Protein AF-A0A0F5LJY2-F1 (afdb_monomer_lite)

pLDDT: mean 82.28, std 15.94, range [37.91, 94.94]

Structure (mmCIF, N/CA/C/O backbone):
data_AF-A0A0F5LJY2-F1
#
_entry.id   AF-A0A0F5LJY2-F1
#
loop_
_atom_site.group_PDB
_atom_site.id
_atom_site.type_symbol
_atom_site.label_atom_id
_atom_site.label_alt_id
_atom_site.label_comp_id
_atom_site.label_asym_id
_atom_site.label_entity_id
_atom_site.label_seq_id
_atom_site.pdbx_PDB_ins_code
_atom_site.Cartn_x
_atom_site.Cartn_y
_atom_site.Cartn_z
_atom_site.occupancy
_atom_site.B_iso_or_equiv
_atom_site.auth_seq_id
_atom_site.auth_comp_id
_atom_site.auth_asym_id
_atom_site.auth_atom_id
_atom_site.pdbx_PDB_model_num
ATOM 1 N N . MET A 1 1 ? -12.511 -3.286 29.442 1.00 54.97 1 MET A N 1
ATOM 2 C CA . MET A 1 1 ? -12.643 -1.999 28.728 1.00 54.97 1 MET A CA 1
ATOM 3 C C . MET A 1 1 ? -12.554 -2.304 27.243 1.00 54.97 1 MET A C 1
ATOM 5 O O . MET A 1 1 ? -11.662 -3.054 26.875 1.00 54.97 1 MET A O 1
ATOM 9 N N . VAL A 1 2 ? -13.510 -1.850 26.431 1.00 66.38 2 VAL A N 1
ATOM 10 C CA . VAL A 1 2 ? -13.471 -2.054 24.972 1.00 66.38 2 VAL A CA 1
ATOM 11 C C . VAL A 1 2 ? -12.500 -1.034 24.381 1.00 66.38 2 VAL A C 1
ATOM 13 O O . VAL A 1 2 ? -12.583 0.144 24.724 1.00 66.38 2 VAL A O 1
ATOM 16 N N . ASP A 1 3 ? -11.568 -1.502 23.556 1.00 72.75 3 ASP A N 1
ATOM 17 C CA . ASP A 1 3 ? -10.610 -0.664 22.840 1.00 72.75 3 ASP A CA 1
ATOM 18 C C . ASP A 1 3 ? -11.244 -0.171 21.528 1.00 72.75 3 ASP A C 1
ATOM 20 O O . ASP A 1 3 ? -11.669 -0.975 20.697 1.00 72.75 3 ASP A O 1
ATOM 24 N N . TYR A 1 4 ? -11.341 1.152 21.376 1.00 80.88 4 TYR A N 1
ATOM 25 C CA . TYR A 1 4 ? -11.907 1.822 20.200 1.00 80.88 4 TYR A CA 1
ATOM 26 C C . TYR A 1 4 ? -10.837 2.570 19.386 1.00 80.88 4 TYR A C 1
ATOM 28 O O . TYR A 1 4 ? -11.184 3.338 18.488 1.00 80.88 4 TYR A O 1
ATOM 36 N N . GLU A 1 5 ? -9.545 2.391 19.683 1.00 85.81 5 GLU A N 1
ATOM 37 C CA . GLU A 1 5 ? -8.454 3.128 19.029 1.00 85.81 5 GLU A CA 1
ATOM 38 C C . GLU A 1 5 ? -8.447 2.903 17.511 1.00 85.81 5 GLU A C 1
ATOM 40 O O . GLU A 1 5 ? -8.328 3.850 16.729 1.00 85.81 5 GLU A O 1
ATOM 45 N N . PHE A 1 6 ? -8.701 1.669 17.065 1.00 88.50 6 PHE A N 1
ATOM 46 C CA . PHE A 1 6 ? -8.819 1.361 15.639 1.00 88.50 6 PHE A CA 1
ATOM 47 C C . PHE A 1 6 ? -9.966 2.133 14.963 1.00 88.50 6 PHE A C 1
ATOM 49 O O . PHE A 1 6 ? -9.799 2.692 13.876 1.00 88.50 6 PHE A O 1
ATOM 56 N N . GLU A 1 7 ? -11.137 2.199 15.601 1.00 85.62 7 GLU A N 1
ATOM 57 C CA . GLU A 1 7 ? -12.315 2.888 15.061 1.00 85.62 7 GLU A CA 1
ATOM 58 C C . GLU A 1 7 ? -12.076 4.399 14.964 1.00 85.62 7 GLU A C 1
ATOM 60 O O . GLU A 1 7 ? -12.362 5.003 13.928 1.00 85.62 7 GLU A O 1
ATOM 65 N N . LYS A 1 8 ? -11.436 4.977 15.984 1.00 89.31 8 LYS A N 1
ATOM 66 C CA . LYS A 1 8 ? -11.088 6.403 16.061 1.00 89.31 8 LYS A CA 1
ATOM 67 C C . LYS A 1 8 ? -9.920 6.816 15.167 1.00 89.31 8 LYS A C 1
ATOM 69 O O . LYS A 1 8 ? -9.763 8.004 14.904 1.00 89.31 8 LYS A O 1
ATOM 74 N N . THR A 1 9 ? -9.104 5.869 14.702 1.00 90.75 9 THR A N 1
ATOM 75 C CA . THR A 1 9 ? -7.950 6.173 13.844 1.00 90.75 9 THR A CA 1
ATOM 76 C C . THR A 1 9 ? -8.406 6.870 12.560 1.00 90.75 9 THR A C 1
ATOM 78 O O . THR A 1 9 ? -9.172 6.302 11.782 1.00 90.75 9 THR A O 1
ATOM 81 N N . ASP A 1 10 ? -7.919 8.084 12.311 1.00 90.19 10 ASP A N 1
ATOM 82 C CA . ASP A 1 10 ? -8.230 8.852 11.103 1.00 90.19 10 ASP A CA 1
ATOM 83 C C . ASP A 1 10 ? -7.706 8.129 9.840 1.00 90.19 10 ASP A C 1
ATOM 85 O O . ASP A 1 10 ? -6.489 7.959 9.699 1.00 90.19 10 ASP A O 1
ATOM 89 N N . PRO A 1 11 ? -8.574 7.723 8.890 1.00 89.94 11 PRO A N 1
ATOM 90 C CA . PRO A 1 11 ? -8.137 7.118 7.632 1.00 89.94 11 PRO A CA 1
ATOM 91 C C . PRO A 1 11 ? -7.161 8.002 6.844 1.00 89.94 11 PRO A C 1
ATOM 93 O O . PRO A 1 11 ? -6.254 7.488 6.189 1.00 89.94 11 PRO A O 1
ATOM 96 N N . ALA A 1 12 ? -7.285 9.332 6.941 1.00 91.31 12 ALA A N 1
ATOM 97 C CA . ALA A 1 12 ? -6.364 10.250 6.281 1.00 91.31 12 ALA A CA 1
ATOM 98 C C . ALA A 1 12 ? -4.960 10.201 6.900 1.00 91.31 12 ALA A C 1
ATOM 100 O O . ALA A 1 12 ? -3.972 10.373 6.187 1.00 91.31 12 ALA A O 1
ATOM 101 N N . ALA A 1 13 ? -4.833 9.919 8.200 1.00 92.06 13 ALA A N 1
ATOM 102 C CA . ALA A 1 13 ? -3.535 9.693 8.829 1.00 92.06 13 ALA A CA 1
ATOM 103 C C . ALA A 1 13 ? -2.850 8.434 8.277 1.00 92.06 13 ALA A C 1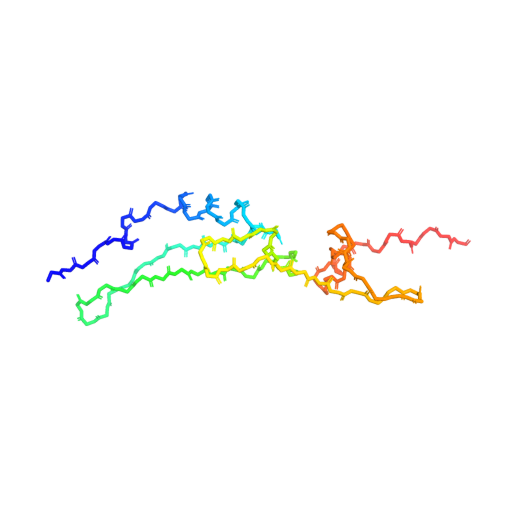
ATOM 105 O O . ALA A 1 13 ? -1.661 8.488 7.962 1.00 92.06 13 ALA A O 1
ATOM 106 N N . ILE A 1 14 ? -3.604 7.348 8.075 1.00 92.50 14 ILE A N 1
ATOM 107 C CA . ILE A 1 14 ? -3.076 6.115 7.474 1.00 92.50 14 ILE A CA 1
ATOM 108 C C . ILE A 1 14 ? -2.641 6.378 6.026 1.00 92.50 14 ILE A C 1
ATOM 110 O O . ILE A 1 14 ? -1.507 6.076 5.660 1.00 92.50 14 ILE A O 1
ATOM 114 N N . ASN A 1 15 ? -3.491 7.027 5.225 1.00 93.19 15 ASN A N 1
ATOM 115 C CA . ASN A 1 15 ? -3.163 7.365 3.838 1.00 93.19 15 ASN A CA 1
ATOM 116 C C . ASN A 1 15 ? -1.932 8.269 3.730 1.00 93.19 15 ASN A C 1
ATOM 118 O O . ASN A 1 15 ? -1.085 8.036 2.874 1.00 93.19 15 ASN A O 1
ATOM 122 N N . ARG A 1 16 ? -1.778 9.260 4.619 1.00 93.69 16 ARG A N 1
ATOM 123 C CA . ARG A 1 16 ? -0.565 10.093 4.672 1.00 93.69 16 ARG A CA 1
ATOM 124 C C . ARG A 1 16 ? 0.679 9.268 4.987 1.00 93.69 16 ARG A C 1
ATOM 126 O O . ARG A 1 16 ? 1.706 9.477 4.348 1.00 93.69 16 ARG A O 1
ATOM 133 N N . ALA A 1 17 ? 0.597 8.337 5.937 1.00 92.19 17 ALA A N 1
ATOM 134 C CA . ALA A 1 17 ? 1.720 7.468 6.276 1.00 92.19 17 ALA A CA 1
ATOM 135 C C . ALA A 1 17 ? 2.141 6.612 5.069 1.00 92.19 17 ALA A C 1
ATOM 137 O O . ALA A 1 17 ? 3.314 6.621 4.693 1.00 92.19 17 ALA A O 1
ATOM 138 N N . LEU A 1 18 ? 1.182 5.964 4.401 1.00 94.19 18 LEU A N 1
ATOM 139 C CA . LEU A 1 18 ? 1.425 5.149 3.206 1.00 94.19 18 LEU A CA 1
ATOM 140 C C . LEU A 1 18 ? 1.985 5.985 2.049 1.00 94.19 18 LEU A C 1
ATOM 142 O O . LEU A 1 18 ? 3.033 5.647 1.504 1.00 94.19 18 LEU A O 1
ATOM 146 N N . ALA A 1 19 ? 1.345 7.113 1.728 1.00 94.19 19 ALA A N 1
ATOM 147 C CA . ALA A 1 19 ? 1.760 8.001 0.643 1.00 94.19 19 ALA A CA 1
ATOM 148 C C . ALA A 1 19 ? 3.142 8.622 0.866 1.00 94.19 19 ALA A C 1
ATOM 150 O O . ALA A 1 19 ? 3.809 9.021 -0.084 1.00 94.19 19 ALA A O 1
ATOM 151 N N . SER A 1 20 ? 3.585 8.712 2.121 1.00 93.19 20 SER A N 1
ATOM 152 C CA . SER A 1 20 ? 4.900 9.259 2.421 1.00 93.19 20 SER A CA 1
ATOM 153 C C . SER A 1 20 ? 6.035 8.324 2.001 1.00 93.19 20 SER A C 1
ATOM 155 O O . SER A 1 20 ? 7.109 8.830 1.672 1.00 93.19 20 SER A O 1
ATOM 157 N N . SER A 1 21 ? 5.823 7.004 2.004 1.00 92.94 21 SER A N 1
ATOM 158 C CA . SER A 1 21 ? 6.912 6.025 1.890 1.00 92.94 21 SER A CA 1
ATOM 159 C C . SER A 1 21 ? 6.721 4.957 0.823 1.00 92.94 21 SER A C 1
ATOM 161 O O . SER A 1 21 ? 7.699 4.295 0.496 1.00 92.94 21 SER A O 1
ATOM 163 N 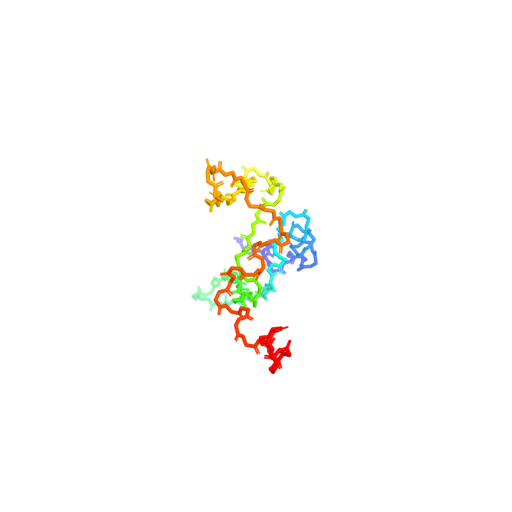N . LEU A 1 22 ? 5.515 4.760 0.292 1.00 93.00 22 LEU A N 1
ATOM 164 C CA . LEU A 1 22 ? 5.222 3.700 -0.670 1.00 93.00 22 LEU A CA 1
ATOM 165 C C . LEU A 1 22 ? 4.948 4.276 -2.059 1.00 93.00 22 LEU A C 1
ATOM 167 O O . LEU A 1 22 ? 4.161 5.211 -2.193 1.00 93.00 22 LEU A O 1
ATOM 171 N N . ASP A 1 23 ? 5.549 3.673 -3.083 1.00 89.75 23 ASP A N 1
ATOM 172 C CA . ASP A 1 23 ? 5.226 3.952 -4.481 1.00 89.75 23 ASP A CA 1
ATOM 173 C C . ASP A 1 23 ? 4.945 2.652 -5.257 1.00 89.75 23 ASP A C 1
ATOM 175 O O . ASP A 1 23 ? 5.773 1.734 -5.249 1.00 89.75 23 AS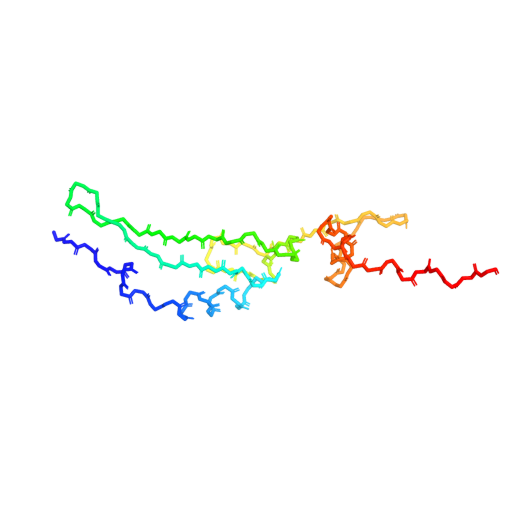P A O 1
ATOM 179 N N . PRO A 1 24 ? 3.791 2.542 -5.944 1.00 90.69 24 PRO A N 1
ATOM 180 C CA . PRO A 1 24 ? 2.654 3.459 -5.877 1.00 90.69 24 PRO A CA 1
ATOM 181 C C . PRO A 1 24 ? 1.949 3.370 -4.512 1.00 90.69 24 PRO A C 1
ATOM 183 O O . PRO A 1 24 ? 2.155 2.420 -3.756 1.00 90.69 24 PRO A O 1
ATOM 186 N N . VAL A 1 25 ? 1.112 4.355 -4.184 1.00 94.00 25 VAL A N 1
ATOM 187 C CA . VAL A 1 25 ? 0.390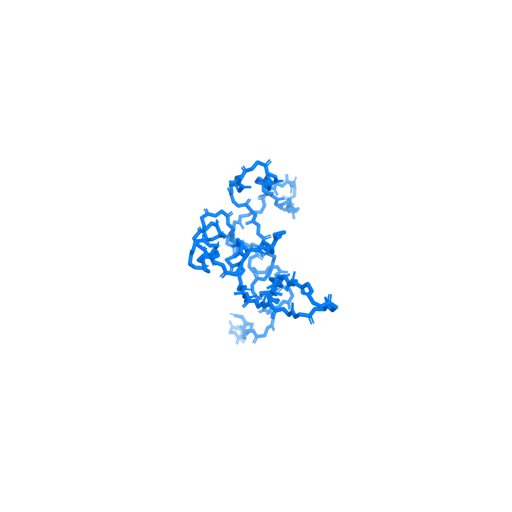 4.367 -2.903 1.00 94.00 25 VAL A CA 1
ATOM 188 C C . VAL A 1 25 ? -0.727 3.312 -2.931 1.00 94.00 25 VAL A C 1
ATOM 190 O O . VAL A 1 25 ? -1.605 3.404 -3.789 1.00 94.00 25 VAL A O 1
ATOM 193 N N . PRO A 1 26 ? -0.738 2.312 -2.026 1.00 93.94 26 PRO A N 1
ATOM 194 C CA . PRO A 1 26 ? -1.822 1.334 -1.971 1.00 93.94 26 PRO A CA 1
ATOM 195 C C . PRO A 1 26 ? -3.155 2.001 -1.636 1.00 93.94 26 PRO A C 1
ATOM 197 O O . PRO A 1 26 ? -3.223 2.861 -0.756 1.00 93.94 26 PRO A O 1
ATOM 200 N N . HIS A 1 27 ? -4.225 1.540 -2.283 1.00 94.12 27 HIS A N 1
ATOM 201 C CA . HIS A 1 27 ? -5.578 1.894 -1.881 1.00 94.12 27 HIS A CA 1
ATOM 202 C C . HIS A 1 27 ? -6.020 0.982 -0.733 1.00 94.12 27 HIS A C 1
ATOM 204 O O . HIS A 1 27 ? -5.948 -0.248 -0.834 1.00 94.12 27 HIS A O 1
ATOM 210 N N . ILE A 1 28 ? -6.438 1.600 0.372 1.00 94.88 28 ILE A N 1
ATOM 211 C CA . ILE A 1 28 ? -6.871 0.897 1.574 1.00 94.88 28 ILE A CA 1
ATOM 212 C C . ILE A 1 28 ? -8.266 1.342 2.000 1.00 94.88 28 ILE A C 1
ATOM 214 O O . ILE A 1 28 ? -8.590 2.528 1.992 1.00 94.88 28 ILE A O 1
ATOM 218 N N . THR A 1 29 ? -9.066 0.383 2.456 1.00 93.88 29 THR A N 1
ATOM 219 C CA . THR A 1 29 ? -10.375 0.643 3.056 1.00 93.88 29 THR A CA 1
ATOM 220 C C . THR A 1 29 ? -10.384 0.160 4.501 1.00 93.88 29 THR A C 1
ATOM 222 O O . THR A 1 29 ? -10.013 -0.979 4.788 1.00 93.88 29 THR A O 1
ATOM 225 N N . LYS A 1 30 ? -10.824 1.024 5.423 1.00 93.75 30 LYS A N 1
ATOM 226 C CA . LYS A 1 30 ? -10.982 0.694 6.845 1.00 93.75 30 LYS A CA 1
ATOM 227 C C . LYS A 1 30 ? -12.426 0.294 7.137 1.00 93.75 30 LYS A C 1
ATOM 229 O O . LYS A 1 30 ? -13.348 1.031 6.801 1.00 93.75 30 LYS A O 1
ATOM 234 N N . SER A 1 31 ? -12.624 -0.831 7.811 1.00 92.25 31 SER A N 1
ATOM 235 C CA . SER A 1 31 ? -13.927 -1.263 8.329 1.00 92.25 31 SER A CA 1
ATOM 236 C C . SER A 1 31 ? -13.769 -1.963 9.680 1.00 92.25 31 SER A C 1
ATOM 238 O O . SER A 1 31 ? -12.655 -2.261 10.102 1.00 92.25 31 SER A O 1
ATOM 240 N N . ALA A 1 32 ? -14.868 -2.194 10.393 1.00 91.50 32 ALA A N 1
ATOM 241 C CA . ALA A 1 32 ? -14.859 -2.946 11.642 1.00 91.50 32 ALA A CA 1
ATOM 242 C C . ALA A 1 32 ? -16.093 -3.846 11.722 1.00 91.50 32 ALA A C 1
ATOM 244 O O . ALA A 1 32 ? -17.173 -3.471 11.265 1.00 91.50 32 ALA A O 1
ATOM 245 N N . ILE A 1 33 ? -15.933 -5.026 12.318 1.00 92.25 33 ILE A N 1
ATOM 246 C CA . ILE A 1 33 ? -17.020 -5.981 12.558 1.00 92.25 33 ILE A CA 1
ATOM 247 C C . ILE A 1 33 ? -17.088 -6.353 14.038 1.00 92.25 33 ILE A C 1
ATOM 249 O O . ILE A 1 33 ? -16.101 -6.234 14.767 1.00 92.25 33 ILE A O 1
ATOM 253 N N . ARG A 1 34 ? -18.256 -6.823 14.488 1.00 91.00 34 ARG A N 1
ATOM 254 C CA . ARG A 1 34 ? -18.434 -7.369 15.839 1.00 91.00 34 ARG A CA 1
ATOM 255 C C . ARG A 1 34 ? -18.498 -8.890 15.791 1.00 91.00 34 ARG A C 1
ATOM 257 O O . ARG A 1 34 ? -19.339 -9.444 15.092 1.00 91.00 34 ARG A O 1
ATOM 264 N N . ILE A 1 35 ? -17.645 -9.548 16.570 1.00 92.31 35 ILE A N 1
ATOM 265 C CA . ILE A 1 35 ? -17.612 -11.006 16.738 1.00 92.31 35 ILE A CA 1
ATOM 266 C C . ILE A 1 35 ? -17.657 -11.299 18.235 1.00 92.31 35 ILE A C 1
ATOM 268 O O . ILE A 1 35 ? -16.785 -10.842 18.969 1.00 92.31 35 ILE A O 1
ATOM 272 N N . ASP A 1 36 ? -18.680 -12.027 18.692 1.00 91.81 36 ASP A N 1
ATOM 273 C CA . ASP A 1 36 ? -18.851 -12.409 20.106 1.00 91.81 36 ASP A CA 1
ATOM 274 C C . ASP A 1 36 ? -18.705 -11.220 21.083 1.00 91.81 36 ASP A C 1
ATOM 276 O O . ASP A 1 36 ? -17.940 -11.223 22.046 1.00 91.81 36 ASP A O 1
ATOM 280 N N . GLY A 1 37 ? -19.361 -10.105 20.747 1.00 87.62 37 GLY A N 1
ATOM 281 C CA . GLY A 1 37 ? -19.302 -8.871 21.533 1.00 87.62 37 GLY A CA 1
ATOM 282 C C . GLY A 1 37 ? -17.988 -8.081 21.436 1.00 87.62 37 GLY A C 1
ATOM 283 O O . GLY A 1 37 ? -17.955 -6.953 21.927 1.00 87.62 37 GLY A O 1
ATOM 284 N N . LYS A 1 38 ? -16.949 -8.597 20.768 1.00 87.19 38 LYS A N 1
ATOM 285 C CA . LYS A 1 38 ? -15.659 -7.922 20.540 1.00 87.19 38 LYS A CA 1
ATOM 286 C C . LYS A 1 38 ? -15.638 -7.189 19.201 1.00 87.19 38 LYS A C 1
ATOM 288 O O . LYS A 1 38 ? -16.222 -7.659 18.228 1.00 87.19 38 LYS A O 1
ATOM 293 N N . TYR A 1 39 ? -14.945 -6.055 19.151 1.00 88.25 39 TYR A N 1
ATOM 294 C CA . TYR A 1 39 ? -14.691 -5.317 17.913 1.00 88.25 39 TYR A CA 1
ATOM 295 C C . TYR A 1 39 ? -13.417 -5.833 17.244 1.00 88.25 39 TYR A C 1
ATOM 297 O O . TYR A 1 39 ? -12.389 -5.986 17.901 1.00 88.25 39 TYR A O 1
ATOM 305 N N . VAL A 1 40 ? -13.490 -6.090 15.940 1.00 90.75 40 VAL A N 1
ATOM 306 C CA . VAL A 1 40 ? -12.352 -6.478 15.103 1.00 90.75 40 VAL A CA 1
ATOM 307 C C . VAL A 1 40 ? -12.209 -5.450 13.990 1.00 90.75 40 VAL A C 1
ATOM 309 O O . VAL A 1 40 ? -13.126 -5.265 13.189 1.00 90.75 40 VAL A O 1
ATOM 312 N N . GLY A 1 41 ? -11.063 -4.771 13.964 1.00 91.81 41 GLY A N 1
ATOM 313 C CA . GLY A 1 41 ? -10.698 -3.841 12.903 1.00 91.81 41 GLY A CA 1
ATOM 314 C C . GLY A 1 41 ? -10.189 -4.564 11.660 1.00 91.81 41 GLY A C 1
ATOM 315 O O . GLY A 1 41 ? -9.452 -5.542 11.766 1.00 91.81 41 GLY A O 1
ATOM 316 N N . ILE A 1 42 ? -10.572 -4.078 10.484 1.00 93.19 42 ILE A N 1
ATOM 317 C CA . ILE A 1 42 ? -10.193 -4.628 9.184 1.00 93.19 42 ILE A CA 1
ATOM 318 C C . ILE A 1 42 ? -9.619 -3.495 8.330 1.00 93.19 42 ILE A C 1
ATOM 320 O O . ILE A 1 42 ? -10.279 -2.480 8.094 1.00 93.19 42 ILE A O 1
ATOM 324 N N . LEU A 1 43 ? -8.391 -3.683 7.852 1.00 94.06 43 LEU A N 1
ATOM 325 C CA . LEU A 1 43 ? -7.799 -2.888 6.779 1.00 94.06 43 LEU A CA 1
ATOM 326 C C . LEU A 1 43 ? -7.738 -3.760 5.529 1.00 94.06 43 LEU A C 1
ATOM 328 O O . LEU A 1 43 ? -6.940 -4.692 5.451 1.00 94.06 43 LEU A O 1
ATOM 332 N N . THR A 1 44 ? -8.596 -3.463 4.564 1.00 94.94 44 THR A N 1
ATOM 333 C CA . THR A 1 44 ? -8.599 -4.135 3.267 1.00 94.94 44 THR A CA 1
ATOM 334 C C . THR A 1 44 ? -7.646 -3.398 2.341 1.00 94.94 44 THR A C 1
ATOM 336 O O . THR A 1 44 ? -7.790 -2.191 2.162 1.00 94.94 44 THR A O 1
ATOM 339 N N . VAL A 1 45 ? -6.689 -4.115 1.755 1.00 94.50 45 VAL A N 1
ATOM 340 C CA . VAL A 1 45 ? -5.764 -3.580 0.748 1.00 94.50 45 VAL A CA 1
ATOM 341 C C . VAL A 1 45 ? -6.202 -4.093 -0.615 1.00 94.50 45 VAL A C 1
ATOM 343 O O . VAL A 1 45 ? -6.292 -5.303 -0.821 1.00 94.50 45 VAL A O 1
ATOM 346 N N . GLU A 1 46 ? -6.486 -3.185 -1.540 1.00 93.81 46 GLU A N 1
ATOM 347 C CA . GLU A 1 46 ? -6.895 -3.560 -2.891 1.00 93.81 46 GLU A CA 1
ATOM 348 C C . GLU A 1 46 ? -5.678 -3.861 -3.780 1.00 93.81 46 GLU A C 1
ATOM 350 O O . GLU A 1 46 ? -4.637 -3.204 -3.646 1.00 93.81 46 GLU A O 1
ATOM 355 N N . PRO A 1 47 ? -5.779 -4.829 -4.714 1.00 90.44 47 PRO A N 1
ATOM 356 C CA . PRO A 1 47 ? -4.750 -5.040 -5.722 1.00 90.44 47 PRO A CA 1
ATOM 357 C C . PRO A 1 47 ? -4.488 -3.753 -6.505 1.00 90.44 47 PRO A C 1
ATOM 359 O O . PRO A 1 47 ? -5.386 -3.183 -7.123 1.00 90.44 47 PRO A O 1
ATOM 362 N N . HIS A 1 48 ? -3.239 -3.296 -6.493 1.00 90.44 48 HIS A N 1
ATOM 363 C CA . HIS A 1 48 ? -2.875 -2.063 -7.172 1.00 90.44 48 HIS A CA 1
ATOM 364 C C . HIS A 1 48 ? -2.571 -2.331 -8.655 1.00 90.44 48 HIS A C 1
ATOM 366 O O . HIS A 1 48 ? -1.714 -3.157 -8.967 1.00 90.44 48 HIS A O 1
ATOM 372 N N . ALA A 1 49 ? -3.209 -1.587 -9.568 1.00 86.12 49 ALA A N 1
ATOM 373 C CA . ALA A 1 49 ? -3.051 -1.759 -11.022 1.00 86.12 49 ALA A CA 1
ATOM 374 C C . ALA A 1 49 ? -1.585 -1.670 -11.485 1.00 86.12 49 ALA A C 1
ATOM 376 O O . ALA A 1 49 ? -1.137 -2.426 -12.338 1.00 86.12 49 ALA A O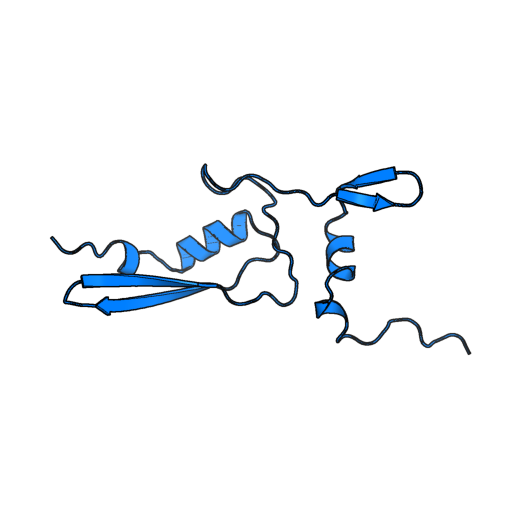 1
ATOM 377 N N . ASN A 1 50 ? -0.819 -0.779 -10.854 1.00 84.56 50 ASN A N 1
ATOM 378 C CA . ASN A 1 50 ? 0.604 -0.588 -11.129 1.00 84.56 50 ASN A CA 1
ATOM 379 C C . ASN A 1 50 ? 1.518 -1.362 -10.161 1.00 84.56 50 ASN A C 1
ATOM 381 O O . ASN A 1 50 ? 2.570 -0.857 -9.799 1.00 84.56 50 ASN A O 1
ATOM 385 N N . ALA A 1 51 ? 1.140 -2.540 -9.666 1.00 84.75 51 ALA A N 1
ATOM 386 C CA . ALA A 1 51 ? 2.050 -3.356 -8.852 1.00 84.75 51 ALA A CA 1
ATOM 387 C C . ALA A 1 51 ? 3.395 -3.623 -9.586 1.00 84.75 51 ALA A C 1
ATOM 389 O O . ALA A 1 51 ? 3.400 -3.696 -10.819 1.00 84.75 51 ALA A O 1
ATOM 390 N N . PRO A 1 52 ? 4.526 -3.799 -8.872 1.00 88.19 52 PRO A N 1
ATOM 391 C CA . PRO A 1 52 ? 4.646 -3.913 -7.414 1.00 88.19 52 PRO A CA 1
ATOM 392 C C . PRO A 1 52 ? 4.681 -2.561 -6.678 1.00 88.19 52 PRO A C 1
ATOM 394 O O . PRO A 1 52 ? 5.018 -1.530 -7.259 1.00 88.19 52 PRO A O 1
ATOM 397 N N . ILE A 1 53 ? 4.338 -2.593 -5.384 1.00 89.50 53 ILE A N 1
ATOM 398 C CA . ILE A 1 53 ? 4.517 -1.479 -4.439 1.00 89.50 53 ILE A CA 1
ATOM 399 C C . ILE A 1 53 ? 5.849 -1.639 -3.719 1.00 89.50 53 ILE A C 1
ATOM 401 O O . ILE A 1 53 ? 6.141 -2.711 -3.192 1.00 89.50 53 ILE A O 1
ATOM 405 N N . ILE A 1 54 ? 6.640 -0.568 -3.690 1.00 90.00 54 ILE A N 1
ATOM 406 C CA . ILE A 1 54 ? 7.957 -0.530 -3.057 1.00 90.00 54 ILE A CA 1
ATOM 407 C C . ILE A 1 54 ? 7.971 0.550 -1.981 1.00 90.00 54 ILE A C 1
ATOM 409 O O . ILE A 1 54 ? 7.465 1.652 -2.183 1.00 90.00 54 ILE A O 1
ATOM 413 N N . ALA A 1 55 ? 8.598 0.241 -0.848 1.00 92.62 55 ALA A N 1
ATOM 414 C CA . ALA A 1 55 ? 8.960 1.245 0.137 1.00 92.62 55 ALA A CA 1
ATOM 415 C C . ALA A 1 55 ? 10.174 2.047 -0.356 1.00 92.62 55 ALA A C 1
ATOM 417 O O . ALA A 1 55 ? 11.284 1.527 -0.382 1.00 92.62 55 ALA A O 1
ATOM 418 N N . LEU A 1 56 ? 9.960 3.304 -0.743 1.00 87.81 56 LEU A N 1
ATOM 419 C CA . LEU A 1 56 ? 11.005 4.239 -1.177 1.00 87.81 56 LEU A CA 1
ATOM 420 C C . LEU A 1 56 ? 11.826 4.807 -0.014 1.00 87.81 56 LEU A C 1
ATOM 422 O O . LEU A 1 56 ? 12.874 5.406 -0.223 1.00 87.81 56 LEU A O 1
ATOM 426 N N . LYS A 1 57 ? 11.317 4.675 1.209 1.00 89.44 57 LYS A N 1
ATOM 427 C CA . LYS A 1 57 ? 12.006 5.015 2.453 1.00 89.44 57 LYS A CA 1
ATOM 428 C C . LYS A 1 57 ? 11.421 4.187 3.588 1.00 89.44 57 LYS A C 1
ATOM 430 O O . LYS A 1 57 ? 10.356 3.585 3.442 1.00 89.44 57 LYS A O 1
ATOM 435 N N . MET A 1 58 ? 12.090 4.201 4.735 1.00 91.31 58 MET A N 1
ATOM 436 C CA . MET A 1 58 ? 11.594 3.525 5.930 1.00 91.31 58 MET A CA 1
ATOM 437 C C . MET A 1 58 ? 10.210 4.067 6.341 1.00 91.31 58 MET A C 1
ATOM 439 O O . MET A 1 58 ? 9.998 5.281 6.407 1.00 91.31 58 MET A O 1
ATOM 443 N N . LEU A 1 59 ? 9.263 3.171 6.611 1.00 87.88 59 LEU A N 1
ATOM 444 C CA . LEU A 1 59 ? 7.947 3.490 7.161 1.00 87.88 59 LEU A CA 1
ATOM 445 C C . LEU A 1 59 ? 7.876 2.953 8.594 1.00 87.88 59 LEU A C 1
ATOM 447 O O . LEU A 1 59 ? 7.884 1.744 8.827 1.00 87.88 59 LEU A O 1
ATOM 451 N N . GLY A 1 60 ? 7.822 3.872 9.560 1.00 85.25 60 GLY A N 1
ATOM 452 C CA . GLY A 1 60 ? 7.928 3.519 10.975 1.00 85.25 60 GLY A CA 1
ATOM 453 C C . GLY A 1 60 ? 9.296 2.913 11.297 1.00 85.25 60 GLY A C 1
ATOM 454 O O . GLY A 1 60 ? 10.313 3.415 10.827 1.00 85.25 60 GLY A O 1
ATOM 455 N N . GLN A 1 61 ? 9.319 1.858 12.111 1.00 86.62 61 GLN A N 1
ATOM 456 C CA . GLN A 1 61 ? 10.528 1.074 12.411 1.00 86.62 61 GLN A CA 1
ATOM 457 C C . GLN A 1 61 ? 10.518 -0.307 11.732 1.00 86.62 61 GLN A C 1
ATOM 459 O O . GLN A 1 61 ? 11.548 -0.977 11.685 1.00 86.62 61 GLN A O 1
ATOM 464 N N . ASP A 1 62 ? 9.370 -0.718 11.184 1.00 88.31 62 ASP A N 1
ATOM 465 C CA . ASP A 1 62 ? 9.126 -2.107 10.781 1.00 88.31 62 ASP A CA 1
ATOM 466 C C . ASP A 1 62 ? 9.290 -2.334 9.275 1.00 88.31 62 ASP A C 1
ATOM 468 O O . ASP A 1 62 ? 9.715 -3.406 8.842 1.00 88.31 62 ASP A O 1
ATOM 472 N N . VAL A 1 63 ? 8.986 -1.325 8.454 1.00 88.56 63 VAL A N 1
ATOM 473 C CA . VAL A 1 63 ? 9.046 -1.437 6.993 1.00 88.56 63 VAL A CA 1
ATOM 474 C C . VAL A 1 63 ? 10.286 -0.710 6.491 1.00 88.56 63 VAL A C 1
ATOM 476 O O . VAL A 1 63 ? 10.347 0.521 6.490 1.00 88.56 63 VAL A O 1
ATOM 479 N N . LYS A 1 64 ? 11.291 -1.479 6.068 1.00 90.50 64 LYS A N 1
ATOM 480 C CA . LYS A 1 64 ? 12.536 -0.952 5.494 1.00 90.50 64 LYS A CA 1
ATOM 481 C C . LYS A 1 64 ? 12.354 -0.551 4.035 1.00 90.50 64 LYS A C 1
ATOM 483 O O . LYS A 1 64 ? 11.503 -1.092 3.335 1.00 90.50 64 LYS A O 1
ATOM 488 N N . GLU A 1 65 ? 13.201 0.371 3.591 1.00 90.25 65 GLU A N 1
ATOM 489 C CA . GLU A 1 65 ? 13.333 0.712 2.177 1.00 90.25 65 GLU A CA 1
ATOM 490 C C . GLU A 1 65 ? 13.657 -0.541 1.350 1.00 90.25 65 GLU A C 1
ATOM 492 O O . GLU A 1 65 ? 14.504 -1.356 1.731 1.00 90.25 65 GLU A O 1
ATOM 497 N N . GLY A 1 66 ? 12.942 -0.708 0.241 1.00 86.38 66 GLY A N 1
ATOM 498 C CA . GLY A 1 66 ? 13.083 -1.829 -0.674 1.00 86.38 66 GLY A CA 1
ATOM 499 C C . GLY A 1 66 ? 13.740 -1.403 -1.980 1.00 86.38 66 GLY A C 1
ATOM 500 O O . GLY A 1 66 ? 13.560 -0.287 -2.456 1.00 86.38 66 GLY A O 1
ATOM 501 N N . CYS A 1 67 ? 14.461 -2.328 -2.608 1.00 86.81 67 CYS A N 1
ATOM 502 C CA . CYS A 1 67 ? 14.958 -2.157 -3.966 1.00 86.81 67 CYS A CA 1
ATOM 503 C C . CYS A 1 67 ? 14.708 -3.427 -4.782 1.00 86.81 67 CYS A C 1
ATOM 505 O O . CYS A 1 67 ? 14.678 -4.534 -4.243 1.00 86.81 67 CYS A O 1
ATOM 507 N N . ILE A 1 68 ? 14.514 -3.263 -6.090 1.00 85.88 68 ILE A N 1
ATOM 508 C CA . ILE A 1 68 ? 14.393 -4.379 -7.030 1.00 85.88 68 ILE A CA 1
ATOM 509 C C . ILE A 1 68 ? 15.647 -4.390 -7.892 1.00 85.88 68 ILE A C 1
ATOM 511 O O . ILE A 1 68 ? 15.939 -3.413 -8.580 1.00 85.88 68 ILE A O 1
ATOM 515 N N . TYR A 1 69 ? 16.385 -5.496 -7.864 1.00 89.06 69 TYR A N 1
ATOM 516 C CA . TYR A 1 69 ? 17.520 -5.706 -8.755 1.00 89.06 69 TYR A CA 1
ATOM 517 C C . TYR A 1 69 ? 17.041 -6.239 -10.105 1.00 89.06 69 TYR A C 1
ATOM 519 O O . TYR A 1 69 ? 16.245 -7.175 -10.166 1.00 89.06 69 TYR A O 1
ATOM 527 N N . TYR A 1 70 ? 17.553 -5.657 -11.186 1.00 88.44 70 TYR A N 1
ATOM 528 C CA . TYR A 1 70 ? 17.272 -6.051 -12.560 1.00 88.44 70 TYR A CA 1
ATOM 529 C C . TYR A 1 70 ? 18.571 -6.346 -13.312 1.00 88.44 70 TYR A C 1
ATOM 531 O O . TYR A 1 70 ? 19.604 -5.696 -13.106 1.00 88.44 70 TYR A O 1
ATOM 539 N N . ARG A 1 71 ? 18.521 -7.363 -14.177 1.00 90.38 71 ARG A N 1
ATOM 540 C CA . ARG A 1 71 ? 19.647 -7.777 -15.013 1.00 90.38 71 ARG A CA 1
ATOM 541 C C . ARG A 1 71 ? 19.602 -7.011 -16.330 1.00 90.38 71 ARG A C 1
ATOM 543 O O . ARG A 1 71 ? 18.795 -7.311 -17.203 1.00 90.38 71 ARG A O 1
ATOM 550 N N . TYR A 1 72 ? 20.500 -6.049 -16.475 1.00 89.06 72 TYR A N 1
ATOM 551 C CA . TYR A 1 72 ? 20.777 -5.399 -17.748 1.00 89.06 72 TYR A CA 1
ATOM 552 C C . TYR A 1 72 ? 21.843 -6.194 -18.508 1.00 89.06 72 TYR A C 1
ATOM 554 O O . TYR A 1 72 ? 22.465 -7.123 -17.980 1.00 89.06 72 TYR A O 1
ATOM 562 N N . VAL A 1 73 ? 22.064 -5.835 -19.770 1.00 92.88 73 VAL A N 1
ATOM 563 C CA . VAL A 1 73 ? 23.137 -6.433 -20.567 1.00 92.88 73 VAL A CA 1
ATOM 564 C C . VAL A 1 73 ? 24.474 -6.145 -19.878 1.00 92.88 73 VAL A C 1
ATOM 566 O O . VAL A 1 73 ? 24.882 -4.996 -19.756 1.00 92.88 73 VAL A O 1
ATOM 569 N N . GLY A 1 74 ? 25.133 -7.201 -19.399 1.00 93.94 74 GLY A N 1
ATOM 570 C CA . GLY A 1 74 ? 26.450 -7.124 -18.762 1.00 93.94 74 GLY A CA 1
ATOM 571 C C . GLY A 1 74 ? 26.466 -6.814 -17.259 1.00 93.94 74 GLY A C 1
ATOM 572 O O . GLY A 1 74 ? 27.498 -7.050 -16.637 1.00 93.94 74 GLY A O 1
ATOM 573 N N . GLU A 1 75 ? 25.362 -6.380 -16.635 1.00 94.12 75 GLU A N 1
ATOM 574 C CA . GLU A 1 75 ? 25.353 -6.010 -15.207 1.00 94.12 75 GLU A CA 1
ATOM 575 C C . GLU A 1 75 ? 24.021 -6.281 -14.488 1.00 94.12 75 GLU A C 1
ATOM 577 O O . GLU A 1 75 ? 22.946 -6.272 -15.084 1.00 94.12 75 GLU A O 1
ATOM 582 N N . THR A 1 76 ? 24.089 -6.499 -13.173 1.00 94.06 76 THR A N 1
ATOM 583 C CA . THR A 1 76 ? 22.914 -6.483 -12.289 1.00 94.06 76 THR A CA 1
ATOM 584 C C . THR A 1 76 ? 22.972 -5.217 -11.450 1.00 94.06 76 THR A C 1
ATOM 586 O O . THR A 1 76 ? 23.962 -4.988 -10.758 1.00 94.06 76 THR A O 1
ATOM 589 N N . ARG A 1 77 ? 21.910 -4.416 -11.474 1.00 92.81 77 ARG A N 1
ATOM 590 C CA . ARG A 1 77 ? 21.792 -3.200 -10.658 1.00 92.81 77 ARG A CA 1
ATOM 591 C C . ARG A 1 77 ? 20.338 -2.945 -10.280 1.00 92.81 77 ARG A C 1
ATOM 593 O O . ARG A 1 77 ? 19.443 -3.610 -10.795 1.00 92.81 77 ARG A O 1
ATOM 600 N N . THR A 1 78 ? 20.096 -1.988 -9.392 1.00 89.69 78 THR A N 1
ATOM 601 C CA . THR A 1 78 ? 18.734 -1.563 -9.047 1.00 89.69 78 THR A CA 1
ATOM 602 C C . THR A 1 78 ? 18.008 -1.041 -10.284 1.00 89.69 78 THR A C 1
ATOM 604 O O . THR A 1 78 ? 18.566 -0.252 -11.051 1.00 89.69 78 THR A O 1
ATOM 607 N N . ILE A 1 79 ? 16.768 -1.484 -10.482 1.00 87.19 79 ILE A N 1
ATOM 608 C CA . ILE A 1 79 ? 15.914 -0.994 -11.559 1.00 87.19 79 ILE A CA 1
ATOM 609 C C . ILE A 1 79 ? 15.576 0.480 -11.351 1.00 87.19 79 ILE A C 1
ATOM 611 O O . ILE A 1 79 ? 15.338 0.926 -10.226 1.00 87.19 79 ILE A O 1
ATOM 615 N N . LYS A 1 80 ? 15.515 1.254 -12.436 1.00 79.31 80 LYS A N 1
ATOM 616 C CA . LYS A 1 80 ? 15.040 2.637 -12.346 1.00 79.31 80 LYS A CA 1
ATOM 617 C C . LYS A 1 80 ? 13.532 2.648 -12.055 1.00 79.31 80 LYS A C 1
ATOM 619 O O . LYS A 1 80 ? 12.806 1.878 -12.687 1.00 79.31 80 LYS A O 1
ATOM 624 N N . PRO A 1 81 ? 13.022 3.556 -11.201 1.00 69.50 81 PRO A N 1
ATOM 625 C CA . PRO A 1 81 ? 11.590 3.624 -10.887 1.00 69.50 81 PRO A CA 1
ATOM 626 C C . PRO A 1 81 ? 10.676 3.672 -12.125 1.00 69.50 81 PRO A C 1
ATOM 628 O O . PRO A 1 81 ? 9.655 2.992 -12.171 1.00 69.50 81 PRO A O 1
ATOM 631 N N . GLY A 1 82 ? 11.074 4.408 -13.171 1.00 72.12 82 GLY A N 1
ATOM 632 C CA . GLY A 1 82 ? 10.317 4.489 -14.428 1.00 72.12 82 GLY A CA 1
ATOM 633 C C . GLY A 1 82 ? 10.344 3.215 -15.283 1.00 72.12 82 GLY A C 1
ATOM 634 O O . GLY A 1 82 ? 9.422 2.983 -16.056 1.00 72.12 82 GLY A O 1
ATOM 635 N N . GLU A 1 83 ? 11.362 2.363 -15.145 1.00 80.38 83 GLU A N 1
ATOM 636 C CA . GLU A 1 83 ? 11.475 1.108 -15.906 1.00 80.38 83 GLU A CA 1
ATOM 637 C C . GLU A 1 83 ? 10.645 -0.012 -15.280 1.00 80.38 83 GLU A C 1
ATOM 639 O O . GLU A 1 83 ? 10.104 -0.854 -15.992 1.00 80.38 83 GLU A O 1
ATOM 644 N N . LEU A 1 84 ? 10.478 0.016 -13.956 1.00 78.75 84 LEU A N 1
ATOM 645 C CA . LEU A 1 84 ? 9.678 -0.962 -13.224 1.00 78.75 84 LEU A CA 1
ATOM 646 C C . LEU A 1 84 ? 8.236 -1.053 -13.738 1.00 78.75 84 LEU A C 1
ATOM 648 O O . LEU A 1 84 ? 7.673 -2.144 -13.806 1.00 78.75 84 LEU A O 1
ATOM 652 N N . ARG A 1 85 ? 7.646 0.082 -14.134 1.00 75.50 85 ARG A N 1
ATOM 653 C CA . ARG A 1 85 ? 6.270 0.145 -14.650 1.00 75.50 85 ARG A CA 1
ATOM 654 C C . ARG A 1 85 ? 6.084 -0.658 -15.937 1.00 75.50 85 ARG A C 1
ATOM 656 O O . ARG A 1 85 ? 5.015 -1.221 -16.138 1.00 75.50 85 ARG A O 1
ATOM 663 N N . HIS A 1 86 ? 7.125 -0.777 -16.756 1.00 75.50 86 HIS A N 1
ATOM 664 C CA . HIS A 1 86 ? 7.077 -1.539 -18.004 1.00 75.50 86 HIS A CA 1
ATOM 665 C C . HIS A 1 86 ? 7.197 -3.055 -17.798 1.00 75.50 86 HIS A C 1
ATOM 667 O O . HIS A 1 86 ? 6.920 -3.814 -18.721 1.00 75.50 86 HIS A O 1
ATOM 673 N N . LEU A 1 87 ? 7.599 -3.508 -16.604 1.00 71.19 87 LEU A N 1
ATOM 674 C CA . LEU A 1 87 ? 7.742 -4.932 -16.287 1.00 71.19 87 LEU A CA 1
ATOM 675 C C . LEU A 1 87 ? 6.475 -5.557 -15.692 1.00 71.19 87 LEU A C 1
ATOM 677 O O . LEU A 1 87 ? 6.415 -6.778 -15.548 1.00 71.19 87 LEU A O 1
ATOM 681 N N . SER A 1 88 ? 5.481 -4.752 -15.303 1.00 63.62 88 SER A N 1
ATOM 682 C CA . SER A 1 88 ? 4.279 -5.281 -14.662 1.00 63.62 88 SER A CA 1
ATOM 683 C C . SER A 1 88 ? 3.431 -6.052 -15.682 1.00 63.62 88 SER A C 1
ATOM 685 O O . SER A 1 88 ? 3.038 -5.465 -16.691 1.00 63.62 88 SER A O 1
ATOM 687 N N . PRO A 1 89 ? 3.071 -7.326 -15.436 1.00 56.53 89 PRO A N 1
ATOM 688 C CA . PRO A 1 89 ? 2.177 -8.080 -16.322 1.00 56.53 89 PRO A CA 1
ATOM 689 C C . PRO A 1 89 ? 0.772 -7.456 -16.426 1.00 56.53 89 PRO A C 1
ATOM 691 O O . PRO A 1 89 ? 0.002 -7.807 -17.314 1.00 56.53 89 PRO A O 1
ATOM 694 N N . TYR A 1 90 ? 0.436 -6.508 -15.545 1.00 51.00 90 TYR A N 1
ATOM 695 C CA . TYR A 1 90 ? -0.801 -5.728 -15.602 1.00 51.00 90 TYR A CA 1
ATOM 696 C C . TYR A 1 90 ? -0.704 -4.483 -16.504 1.00 51.00 90 TYR A C 1
ATOM 698 O O . TYR A 1 90 ? -1.732 -3.897 -16.830 1.00 51.00 90 TYR A O 1
ATOM 706 N N . ALA A 1 91 ? 0.495 -4.094 -16.958 1.00 51.84 91 ALA A N 1
ATOM 707 C CA . ALA A 1 91 ? 0.692 -3.002 -17.919 1.00 51.84 91 ALA A CA 1
ATOM 708 C C . ALA A 1 91 ? 0.359 -3.409 -19.371 1.00 51.84 91 ALA A C 1
ATOM 710 O O . ALA A 1 91 ? 0.277 -2.560 -20.257 1.00 51.84 91 ALA A O 1
ATOM 711 N N . SER A 1 92 ? 0.142 -4.704 -19.627 1.00 48.41 92 SER A N 1
ATOM 712 C CA . SER A 1 92 ? -0.069 -5.280 -20.963 1.00 48.41 92 SER A CA 1
ATOM 713 C C . SER A 1 92 ? -1.472 -5.068 -21.553 1.00 48.41 92 SER A C 1
ATOM 715 O O . SER A 1 92 ? -1.752 -5.588 -22.629 1.00 48.41 92 SER A O 1
ATOM 717 N N . SER A 1 93 ? -2.367 -4.334 -20.884 1.00 47.88 93 SER A N 1
ATOM 718 C CA . SER A 1 93 ? -3.691 -3.971 -21.420 1.00 47.88 93 SER A CA 1
ATOM 719 C C . SER A 1 93 ? -3.731 -2.593 -22.104 1.00 47.88 93 SER A C 1
ATOM 721 O O . SER A 1 93 ? -4.783 -2.190 -22.599 1.00 47.88 93 SER A O 1
ATOM 723 N N . GLY A 1 94 ? -2.600 -1.881 -22.177 1.00 49.25 94 GLY A N 1
ATOM 724 C CA . GLY A 1 94 ? -2.436 -0.683 -23.010 1.00 49.25 94 GLY A CA 1
ATOM 725 C C . GLY A 1 94 ? -1.912 -1.025 -24.413 1.00 49.25 94 GLY A C 1
ATOM 726 O O . GLY A 1 94 ? -1.173 -2.001 -24.558 1.00 49.25 94 GLY A O 1
ATOM 727 N N . PRO A 1 95 ? -2.276 -0.260 -25.463 1.00 40.44 95 PRO A N 1
ATOM 728 C CA . PRO A 1 95 ? -1.868 -0.567 -26.830 1.00 40.44 95 PRO A CA 1
ATOM 729 C C . PRO A 1 95 ? -0.340 -0.536 -26.965 1.00 40.44 95 PRO A C 1
ATOM 731 O O . PRO A 1 95 ? 0.319 0.403 -26.519 1.00 40.44 95 PRO A O 1
ATOM 734 N N . SER A 1 96 ? 0.207 -1.584 -27.588 1.00 44.38 96 SER A N 1
ATOM 735 C CA . SER A 1 96 ? 1.636 -1.721 -27.883 1.00 44.38 96 SER A CA 1
ATOM 736 C C . SER A 1 96 ? 2.129 -0.516 -28.700 1.00 44.38 96 SER A C 1
ATOM 738 O O . SER A 1 96 ? 1.541 -0.230 -29.746 1.00 44.38 96 SER A O 1
ATOM 740 N N . PRO A 1 97 ? 3.190 0.197 -28.275 1.00 43.84 97 PRO A N 1
ATOM 741 C CA . PRO A 1 97 ? 3.578 1.458 -28.897 1.00 43.84 97 PRO A CA 1
ATOM 742 C C . PRO A 1 97 ? 4.337 1.323 -30.223 1.00 43.84 97 PRO A C 1
ATOM 744 O O . PRO A 1 97 ? 4.835 2.331 -30.695 1.00 43.84 97 PRO A O 1
ATOM 747 N N . ASN A 1 98 ? 4.405 0.149 -30.862 1.00 45.66 98 ASN A N 1
ATOM 748 C CA . ASN A 1 98 ? 5.035 0.008 -32.180 1.00 45.66 98 ASN A CA 1
ATOM 749 C C . ASN A 1 98 ? 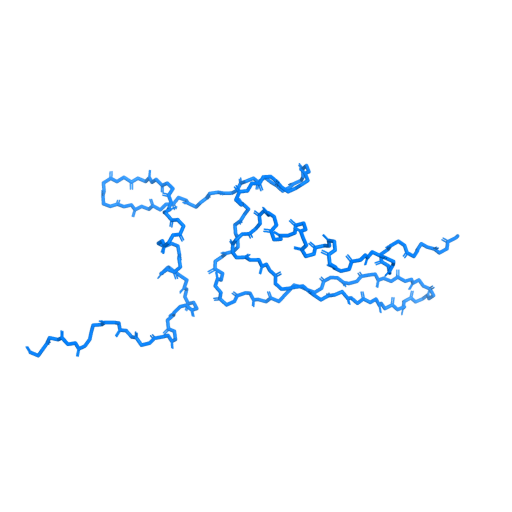4.219 -0.907 -33.106 1.00 45.66 98 ASN A C 1
ATOM 751 O O . ASN A 1 98 ? 4.428 -2.115 -33.173 1.00 45.66 98 ASN A O 1
ATOM 755 N N . SER A 1 99 ? 3.290 -0.292 -33.838 1.00 51.72 99 SER A N 1
ATOM 756 C CA . SER A 1 99 ? 2.759 -0.788 -35.120 1.00 51.72 99 SER A CA 1
ATOM 757 C C . SER A 1 99 ? 2.751 0.339 -36.161 1.00 51.72 99 SER A C 1
ATOM 759 O O . SER A 1 99 ? 1.820 0.503 -36.941 1.00 51.72 99 SER A O 1
ATOM 761 N N . GLN A 1 100 ? 3.811 1.145 -36.147 1.00 45.03 100 GLN A N 1
ATOM 762 C CA . GLN A 1 100 ? 4.188 1.998 -37.265 1.00 45.03 100 GLN A CA 1
ATOM 763 C C . GLN A 1 100 ? 5.633 1.669 -37.595 1.00 45.03 100 GLN A C 1
ATOM 765 O O . GLN A 1 100 ? 6.540 2.262 -37.039 1.00 45.03 100 GLN A O 1
ATOM 770 N N . ASP A 1 101 ? 5.799 0.625 -38.395 1.00 39.47 101 ASP A N 1
ATOM 771 C CA . ASP A 1 101 ? 6.779 0.565 -39.473 1.00 39.47 101 ASP A CA 1
ATOM 772 C C . ASP A 1 101 ? 6.267 -0.532 -40.413 1.00 39.47 101 ASP A C 1
ATOM 774 O O . ASP A 1 101 ? 6.241 -1.719 -40.077 1.00 39.47 101 ASP A O 1
ATOM 778 N N . ALA A 1 102 ? 5.690 -0.057 -41.517 1.00 37.91 102 ALA A N 1
ATOM 779 C CA . ALA A 1 102 ? 5.250 -0.831 -42.669 1.00 37.91 102 ALA A CA 1
ATOM 780 C C . ALA A 1 102 ? 6.440 -1.167 -43.576 1.00 37.91 102 ALA A C 1
ATOM 782 O O . ALA A 1 102 ? 7.430 -0.399 -43.554 1.00 37.91 102 ALA A O 1
#

Sequence (102 aa):
MVDYEFEKTDPAAINRALASSLDPVPHITKSAIRIDGKYVGILTVEPHANAPIIALKMLGQDVKEGCIYYRYVGETRTIKPGELRHLSPYASSGPSPNSQDA

Foldseek 3Di:
DADCCLVPDDPVVVQVLQVVFKPPRWDWDWDWDDDPNHIDIDIDTDDDLQDDMFGCADRDPPHHGDFDWDDDVPDIDTDDPVVSSVPDPSNVVDDDPDPPDD

Secondary structure (DSSP, 8-state):
----HHHHS-HHHHHHHHHHHEESPPPEEEEEEEETTEEEEEEEEPPPTTPPPEESS-BTTTB-----EEEETTEEEEPPHHHHGGG-TTGGGSPPS-----

Radius of gyration: 19.44 Å; chains: 1; bounding box: 46×23×71 Å

Organism: NCBI:txid361041